Protein AF-A0A527EB70-F1 (afdb_monomer)

Solvent-accessible surface area (backbone atoms only — not comparable to full-atom values): 5376 Å² total; per-residue (Å²): 96,38,62,42,36,56,71,62,76,34,74,61,35,71,48,46,27,52,89,36,69,32,42,54,48,10,72,74,48,68,29,41,40,62,74,76,62,83,83,62,54,71,51,41,59,89,42,54,52,45,80,84,42,43,49,46,78,46,56,34,22,71,39,70,66,58,47,51,52,51,50,55,56,50,52,66,52,58,68,85,68,36,52,63,67,99,79,69,72,84,78,135

Radius of gyration: 14.29 Å; Cα contacts (8 Å, |Δi|>4): 145; chains: 1; bounding box: 42×27×35 Å

Foldseek 3Di:
DLQCQLVVVDQKDKDKALPCVQPVSCVVRVWDGDDDDQPLAAPFQPGRCPPNSSIDIAMIGRDPVVVVVRSVVRNPPDCVRRNDPPDPDDDD

pLDDT: mean 84.78, std 16.6, range [32.19, 98.19]

Structure (mmCIF, N/CA/C/O backbone):
data_AF-A0A527EB70-F1
#
_entry.id   AF-A0A527EB70-F1
#
loop_
_atom_site.group_PDB
_atom_site.id
_atom_site.type_symbol
_atom_site.label_atom_id
_atom_site.label_alt_id
_atom_site.label_comp_id
_atom_site.label_asym_id
_atom_site.label_entity_id
_atom_site.label_seq_id
_atom_site.pdbx_PDB_ins_code
_atom_site.Cartn_x
_atom_site.Cartn_y
_atom_site.Cartn_z
_atom_site.occupancy
_atom_site.B_iso_or_equiv
_atom_site.auth_seq_id
_atom_site.auth_comp_id
_atom_site.auth_asym_id
_atom_site.auth_atom_id
_atom_site.pdbx_PDB_model_num
ATOM 1 N N . MET A 1 1 ? -4.899 8.962 -1.010 1.00 88.88 1 MET A N 1
ATOM 2 C CA . MET A 1 1 ? -5.119 7.538 -0.663 1.00 88.88 1 MET A CA 1
ATOM 3 C C . MET A 1 1 ? -5.307 7.298 0.833 1.00 88.88 1 MET A C 1
ATOM 5 O O . MET A 1 1 ? -6.292 6.670 1.192 1.00 88.88 1 MET A O 1
ATOM 9 N N . ALA A 1 2 ? -4.442 7.829 1.706 1.00 95.88 2 ALA A N 1
ATOM 10 C CA . ALA A 1 2 ? -4.491 7.533 3.141 1.00 95.88 2 ALA A CA 1
ATOM 11 C C . ALA A 1 2 ? -5.828 7.881 3.808 1.00 95.88 2 ALA A C 1
ATOM 13 O O . ALA A 1 2 ? -6.404 7.040 4.490 1.00 95.88 2 ALA A O 1
ATOM 14 N N . ALA A 1 3 ? -6.382 9.061 3.513 1.00 96.81 3 ALA A N 1
ATOM 15 C CA . ALA A 1 3 ? -7.695 9.463 4.012 1.00 96.81 3 ALA A CA 1
ATOM 16 C C . ALA A 1 3 ? -8.822 8.494 3.609 1.00 96.81 3 ALA A C 1
ATOM 18 O O . ALA A 1 3 ? -9.701 8.224 4.415 1.00 96.81 3 ALA A O 1
ATOM 19 N N . ALA A 1 4 ? -8.788 7.922 2.399 1.00 97.12 4 ALA A N 1
ATOM 20 C CA . ALA A 1 4 ? -9.818 6.985 1.943 1.00 97.12 4 ALA A CA 1
ATOM 21 C C . ALA A 1 4 ? -9.747 5.637 2.682 1.00 97.12 4 ALA A C 1
ATOM 23 O O . ALA A 1 4 ? -10.781 5.055 3.004 1.00 97.12 4 ALA A O 1
ATOM 24 N N . VAL A 1 5 ? -8.534 5.166 2.991 1.00 97.75 5 VAL A N 1
ATOM 25 C CA . VAL A 1 5 ? -8.316 3.953 3.797 1.00 97.75 5 VAL A CA 1
ATOM 26 C C . VAL A 1 5 ? -8.713 4.195 5.257 1.00 97.75 5 VAL A C 1
ATOM 28 O O . VAL A 1 5 ? -9.396 3.360 5.854 1.00 97.75 5 VAL A O 1
ATOM 31 N N . ALA A 1 6 ? -8.326 5.351 5.808 1.00 97.44 6 ALA A N 1
ATOM 32 C CA . ALA A 1 6 ? -8.628 5.762 7.178 1.00 97.44 6 ALA A CA 1
ATOM 33 C C . ALA A 1 6 ? -10.132 5.980 7.406 1.00 97.44 6 ALA A C 1
ATOM 35 O O . ALA A 1 6 ? -10.674 5.521 8.405 1.00 97.44 6 ALA A O 1
ATOM 36 N N . ALA A 1 7 ? -10.824 6.605 6.449 1.00 97.69 7 ALA A N 1
ATOM 37 C CA . ALA A 1 7 ? -12.271 6.817 6.487 1.00 97.69 7 ALA A CA 1
ATOM 38 C C . ALA A 1 7 ? -13.088 5.544 6.194 1.00 97.69 7 ALA A C 1
ATOM 40 O O . ALA A 1 7 ? -14.314 5.592 6.192 1.00 97.69 7 ALA A O 1
ATOM 41 N N . GLY A 1 8 ? -12.436 4.410 5.907 1.00 96.44 8 GLY A N 1
ATOM 42 C CA . GLY A 1 8 ? -13.119 3.149 5.615 1.00 96.44 8 GLY A CA 1
ATOM 43 C C . GLY A 1 8 ? -13.808 3.095 4.248 1.00 96.44 8 GLY A C 1
ATOM 44 O O . GLY A 1 8 ? -14.567 2.163 4.002 1.00 96.44 8 GLY A O 1
ATOM 45 N N . ILE A 1 9 ? -13.530 4.046 3.350 1.00 98.19 9 ILE A N 1
ATOM 46 C CA . ILE A 1 9 ? -14.103 4.088 1.994 1.00 98.19 9 ILE A CA 1
ATOM 47 C C . ILE A 1 9 ? -13.586 2.909 1.163 1.00 98.19 9 ILE A C 1
ATOM 49 O O . ILE A 1 9 ? -14.341 2.276 0.431 1.00 98.19 9 ILE A O 1
ATOM 53 N N . VAL A 1 10 ? -12.293 2.598 1.293 1.00 97.38 10 VAL A N 1
ATOM 54 C CA . VAL A 1 10 ? -11.657 1.435 0.658 1.00 97.38 10 VAL A CA 1
ATOM 55 C C . VAL A 1 10 ? -10.825 0.653 1.677 1.00 97.38 10 VAL A C 1
ATOM 57 O O . VAL A 1 10 ? -10.318 1.237 2.639 1.00 97.38 10 VAL A O 1
ATOM 60 N N . PRO A 1 11 ? -10.669 -0.675 1.525 1.00 94.88 11 PRO A N 1
ATOM 61 C CA . PRO A 1 11 ? -9.807 -1.470 2.399 1.00 94.88 11 PRO A CA 1
ATOM 62 C C . PRO A 1 11 ? -8.316 -1.267 2.133 1.00 94.88 11 PRO A C 1
ATOM 64 O O . PRO A 1 11 ? -7.516 -1.294 3.068 1.00 94.88 11 PRO A O 1
ATOM 67 N N . ILE A 1 12 ? -7.974 -1.043 0.867 1.00 95.62 12 ILE A N 1
ATOM 68 C CA . ILE A 1 12 ? -6.617 -0.932 0.348 1.00 95.62 12 ILE A CA 1
ATOM 69 C C . ILE A 1 12 ? -6.622 0.186 -0.691 1.00 95.62 12 ILE A C 1
ATOM 71 O O . ILE A 1 12 ? -7.601 0.351 -1.421 1.00 95.62 12 ILE A O 1
ATOM 75 N N . ALA A 1 13 ? -5.541 0.955 -0.763 1.00 96.50 13 ALA A N 1
ATOM 76 C CA . ALA A 1 13 ? -5.347 1.946 -1.812 1.00 96.50 13 ALA A CA 1
ATOM 77 C C . ALA A 1 13 ? -3.932 1.858 -2.388 1.00 96.50 13 ALA A C 1
ATOM 79 O O . ALA A 1 13 ? -2.974 1.706 -1.633 1.00 96.50 13 ALA A O 1
ATOM 80 N N . SER A 1 14 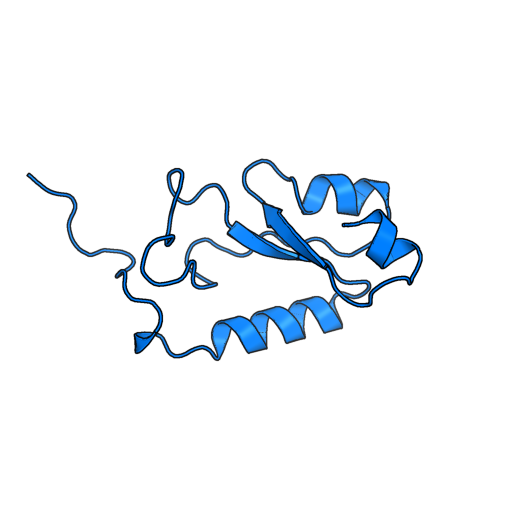? -3.806 1.967 -3.709 1.00 93.12 14 SER A N 1
ATOM 81 C CA . SER A 1 14 ? -2.522 1.975 -4.409 1.00 93.12 14 SER A CA 1
ATOM 82 C C . SER A 1 14 ? -1.844 3.346 -4.354 1.00 93.12 14 SER A C 1
ATOM 84 O O . SER A 1 14 ? -2.503 4.386 -4.240 1.00 93.12 14 SER A O 1
ATOM 86 N N . GLY A 1 15 ? -0.516 3.343 -4.449 1.00 92.25 15 GLY A N 1
ATOM 87 C CA . GLY A 1 15 ? 0.316 4.541 -4.473 1.00 92.25 15 GLY A CA 1
ATOM 88 C C . GLY A 1 15 ? 1.759 4.234 -4.854 1.00 92.25 15 GLY A C 1
ATOM 89 O O . GLY A 1 15 ? 2.099 3.092 -5.141 1.00 92.25 15 GLY A O 1
ATOM 90 N N . SER A 1 16 ? 2.611 5.258 -4.821 1.00 91.88 16 SER A N 1
ATOM 91 C CA . SER A 1 16 ? 4.042 5.151 -5.123 1.00 91.88 16 SER A CA 1
ATOM 92 C C . SER A 1 16 ? 4.862 5.858 -4.051 1.00 91.88 16 SER A C 1
ATOM 94 O O . SER A 1 16 ? 4.488 6.951 -3.626 1.00 91.88 16 SER A O 1
ATOM 96 N N . ASP A 1 17 ? 5.968 5.267 -3.597 1.00 93.81 17 ASP A N 1
ATOM 97 C CA . ASP A 1 17 ? 6.846 5.861 -2.577 1.00 93.81 17 ASP A CA 1
ATOM 98 C C . ASP A 1 17 ? 8.265 6.065 -3.120 1.00 93.81 17 ASP A C 1
ATOM 100 O O . ASP A 1 17 ? 9.117 5.180 -3.044 1.00 93.81 17 ASP A O 1
ATOM 104 N N . GLY A 1 18 ? 8.501 7.255 -3.683 1.00 91.69 18 GLY A N 1
ATOM 105 C CA . GLY A 1 18 ? 9.839 7.731 -4.057 1.00 91.69 18 GLY A CA 1
ATOM 106 C C . GLY A 1 18 ? 10.484 8.586 -2.970 1.00 91.69 18 GLY A C 1
ATOM 107 O O . GLY A 1 18 ? 11.599 8.314 -2.540 1.00 91.69 18 GLY A O 1
ATOM 108 N N . GLY A 1 19 ? 9.753 9.595 -2.489 1.00 91.62 19 GLY A N 1
ATOM 109 C CA . GLY A 1 19 ? 10.199 10.500 -1.423 1.00 91.62 19 GLY A CA 1
ATOM 110 C C . GLY A 1 19 ? 9.536 10.261 -0.065 1.00 91.62 19 GLY A C 1
ATOM 111 O O . GLY A 1 19 ? 9.814 10.990 0.877 1.00 91.62 19 GLY A O 1
ATOM 112 N N . GLY A 1 20 ? 8.656 9.262 0.050 1.00 93.81 20 GLY A N 1
ATOM 113 C CA . GLY A 1 20 ? 7.787 9.091 1.218 1.00 93.81 20 GLY A CA 1
ATOM 114 C C . GLY A 1 20 ? 6.299 9.231 0.935 1.00 93.81 20 GLY A C 1
ATOM 115 O O . GLY A 1 20 ? 5.520 9.155 1.871 1.00 93.81 20 GLY A O 1
ATOM 116 N N . SER A 1 21 ? 5.864 9.378 -0.319 1.00 95.06 21 SER A N 1
ATOM 117 C CA . SER A 1 21 ? 4.457 9.657 -0.652 1.00 95.06 21 SER A CA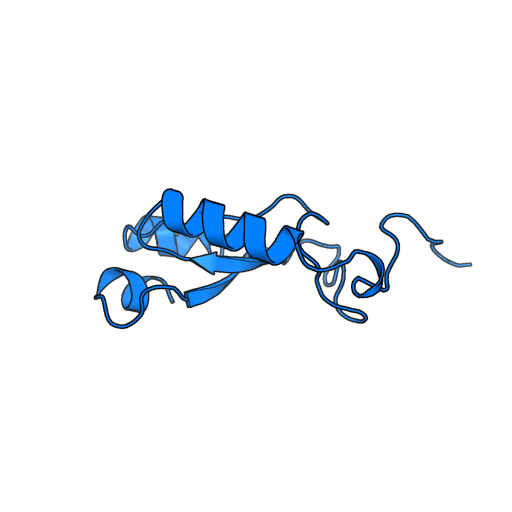 1
ATOM 118 C C . SER A 1 21 ? 3.458 8.551 -0.272 1.00 95.06 21 SER A C 1
ATOM 120 O O . SER A 1 21 ? 2.253 8.781 -0.363 1.00 95.06 21 SER A O 1
ATOM 122 N N . ILE A 1 22 ? 3.916 7.382 0.199 1.00 96.06 22 ILE A N 1
ATOM 123 C CA . ILE A 1 22 ? 3.078 6.422 0.933 1.00 96.06 22 ILE A CA 1
ATOM 124 C C . ILE A 1 22 ? 3.204 6.640 2.442 1.00 96.06 22 ILE A C 1
ATOM 126 O O . ILE A 1 22 ? 2.194 6.801 3.125 1.00 96.06 22 ILE A O 1
ATOM 130 N N . ARG A 1 23 ? 4.424 6.645 2.981 1.00 96.38 23 ARG A N 1
ATOM 131 C CA . ARG A 1 23 ? 4.654 6.701 4.436 1.00 96.38 23 ARG A CA 1
ATOM 132 C C . ARG A 1 23 ? 4.252 8.030 5.077 1.00 96.38 23 ARG A C 1
ATOM 134 O O . ARG A 1 23 ? 3.638 8.013 6.132 1.00 96.38 23 ARG A O 1
ATOM 141 N N . GLU A 1 24 ? 4.536 9.157 4.439 1.00 97.19 24 GLU A N 1
ATOM 142 C CA . GLU A 1 24 ? 4.185 10.498 4.913 1.00 97.19 24 GLU A CA 1
ATOM 143 C C . GLU A 1 24 ? 2.665 10.653 5.127 1.00 97.19 24 GLU A C 1
ATOM 145 O O . GLU A 1 24 ? 2.249 10.897 6.262 1.00 97.19 24 GLU A O 1
ATOM 150 N N . PRO A 1 25 ? 1.786 10.422 4.127 1.00 97.00 25 PRO A N 1
ATOM 151 C CA . PRO A 1 25 ? 0.347 10.509 4.363 1.00 97.00 25 PRO A CA 1
ATOM 152 C C . PRO A 1 25 ? -0.187 9.396 5.277 1.00 97.00 25 PRO A C 1
ATOM 154 O O . PRO A 1 25 ? -1.198 9.607 5.948 1.00 97.00 25 PRO A O 1
ATOM 157 N N . ALA A 1 26 ? 0.468 8.230 5.350 1.00 97.19 26 ALA A N 1
ATOM 158 C CA . ALA A 1 26 ? 0.122 7.201 6.333 1.00 97.19 26 ALA A CA 1
ATOM 159 C C . ALA A 1 26 ? 0.329 7.709 7.767 1.00 97.19 26 ALA A C 1
ATOM 161 O O . ALA A 1 26 ? -0.560 7.559 8.602 1.00 97.19 26 ALA A O 1
ATOM 162 N N . SER A 1 27 ? 1.456 8.380 8.031 1.00 96.81 27 SER A N 1
ATOM 163 C CA . SER A 1 27 ? 1.761 8.974 9.335 1.00 96.81 27 SER A CA 1
ATOM 164 C C . SER A 1 27 ? 0.761 10.054 9.748 1.00 96.81 27 SER A C 1
ATOM 166 O O . SER A 1 27 ? 0.462 10.171 10.932 1.00 96.81 27 SER A O 1
ATOM 168 N N . TYR A 1 28 ? 0.205 10.810 8.796 1.00 97.69 28 TYR A N 1
ATOM 169 C CA . TYR A 1 28 ? -0.812 11.823 9.092 1.00 97.69 28 TYR A CA 1
ATOM 170 C C . TYR A 1 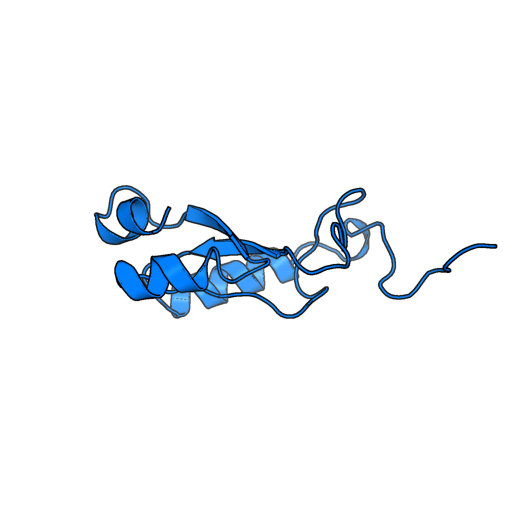28 ? -2.216 11.251 9.322 1.00 97.69 28 TYR A C 1
ATOM 172 O O . TYR A 1 28 ? -2.971 11.803 10.119 1.00 97.69 28 TYR A O 1
ATOM 180 N N . CYS A 1 29 ? -2.598 10.180 8.620 1.00 97.44 29 CYS A N 1
ATOM 181 C CA . CYS A 1 29 ? -3.971 9.662 8.668 1.00 97.44 29 CYS A CA 1
ATOM 182 C C . CYS A 1 29 ? -4.147 8.413 9.546 1.00 97.44 29 CYS A C 1
ATOM 184 O O . CYS A 1 29 ? -5.287 8.054 9.837 1.00 97.44 29 CYS A O 1
ATOM 186 N N . GLY A 1 30 ? -3.068 7.715 9.919 1.00 96.12 30 GLY A N 1
ATOM 187 C CA . GLY A 1 30 ? -3.102 6.503 10.749 1.00 96.12 30 GLY A CA 1
ATOM 188 C C . GLY A 1 30 ? -3.099 5.121 10.057 1.00 96.12 30 GLY A C 1
ATOM 189 O O . GLY A 1 30 ? -2.907 4.141 10.778 1.00 96.12 30 GLY A O 1
ATOM 190 N N . PRO A 1 31 ? -3.286 4.950 8.728 1.00 97.50 31 PRO A N 1
ATOM 191 C CA . PRO A 1 31 ? -3.073 3.656 8.078 1.00 97.50 31 PRO A CA 1
ATOM 192 C C . PRO A 1 31 ? -1.613 3.185 8.109 1.00 97.50 31 PRO A C 1
ATOM 194 O O . PRO A 1 31 ? -0.686 3.935 8.402 1.00 97.50 31 PRO A O 1
ATOM 197 N N . VAL A 1 32 ? -1.400 1.935 7.704 1.00 97.75 32 VAL A N 1
ATOM 198 C CA . VAL A 1 32 ? -0.075 1.347 7.499 1.00 97.75 32 VAL A CA 1
ATOM 199 C C . VAL A 1 32 ? 0.409 1.674 6.089 1.00 97.75 32 VAL A C 1
ATOM 201 O O . VAL A 1 32 ? -0.206 1.253 5.108 1.00 97.75 32 VAL A O 1
ATOM 204 N N . GLY A 1 33 ? 1.528 2.392 5.990 1.00 96.25 33 GLY A N 1
ATOM 205 C CA . GLY A 1 33 ? 2.243 2.656 4.740 1.00 96.25 33 GLY A CA 1
ATOM 206 C C . GLY A 1 33 ? 3.599 1.949 4.713 1.00 96.25 33 GLY A C 1
ATOM 207 O O . GLY A 1 33 ? 4.377 2.083 5.656 1.00 96.25 33 GLY A O 1
ATOM 208 N N . LEU A 1 34 ? 3.894 1.217 3.634 1.00 94.50 34 LEU A N 1
ATOM 209 C CA . LEU A 1 34 ? 5.162 0.510 3.437 1.00 94.50 34 LEU A CA 1
ATOM 210 C C . LEU A 1 34 ? 5.810 0.959 2.129 1.00 94.50 34 LEU A C 1
ATOM 212 O O . LEU A 1 34 ? 5.141 1.054 1.105 1.00 94.50 34 LEU A O 1
ATOM 216 N N . ASN A 1 35 ? 7.125 1.168 2.169 1.00 94.00 35 ASN A N 1
ATOM 217 C CA . ASN A 1 35 ? 7.945 1.260 0.972 1.00 94.00 35 ASN A CA 1
ATOM 218 C C . ASN A 1 35 ? 8.790 -0.022 0.847 1.00 94.00 35 ASN A C 1
ATOM 220 O O . ASN A 1 35 ? 9.745 -0.178 1.616 1.00 94.00 35 ASN A O 1
ATOM 224 N N . PRO A 1 36 ? 8.434 -0.966 -0.045 1.00 91.75 36 PRO A N 1
ATOM 225 C CA . PRO A 1 36 ? 9.129 -2.246 -0.152 1.00 91.75 36 PRO A CA 1
ATOM 226 C C . PRO A 1 36 ? 10.598 -2.087 -0.542 1.00 91.75 36 PRO A C 1
ATOM 228 O O . PRO A 1 36 ? 10.992 -1.094 -1.149 1.00 91.75 36 PRO A O 1
ATOM 231 N N . SER A 1 37 ? 11.433 -3.077 -0.232 1.00 89.31 37 SER A N 1
ATOM 232 C CA . SER A 1 37 ? 12.816 -3.089 -0.718 1.00 89.31 37 SER A CA 1
ATOM 233 C C . SER A 1 37 ? 12.848 -3.010 -2.247 1.00 89.31 37 SER A C 1
ATOM 235 O O . SER A 1 37 ? 12.002 -3.591 -2.930 1.00 89.31 37 SER A O 1
ATOM 237 N N . ARG A 1 38 ? 13.825 -2.291 -2.802 1.00 86.94 38 ARG A N 1
ATOM 238 C CA . ARG A 1 38 ? 13.997 -2.185 -4.256 1.00 86.94 38 ARG A CA 1
ATOM 239 C C . ARG A 1 38 ? 14.101 -3.575 -4.892 1.00 86.94 38 ARG A C 1
ATOM 241 O O . ARG A 1 38 ? 14.793 -4.443 -4.370 1.00 86.94 38 ARG A O 1
ATOM 248 N N . GLY A 1 39 ? 13.385 -3.775 -5.998 1.00 83.31 39 GLY A N 1
ATOM 249 C CA . GLY A 1 39 ? 13.314 -5.046 -6.725 1.00 83.31 39 GLY A CA 1
ATOM 250 C C . GLY A 1 39 ? 12.478 -6.149 -6.066 1.00 83.31 39 GLY A C 1
ATOM 251 O O . GLY A 1 39 ? 12.307 -7.205 -6.669 1.00 83.31 39 GLY A O 1
ATOM 252 N N . ARG A 1 40 ? 11.924 -5.919 -4.867 1.00 85.19 40 ARG A N 1
ATOM 253 C CA . ARG A 1 40 ? 11.068 -6.895 -4.172 1.00 85.19 40 ARG A CA 1
ATOM 254 C C . ARG A 1 40 ? 9.732 -7.102 -4.893 1.00 85.19 40 ARG A C 1
ATOM 256 O O . ARG A 1 40 ? 9.289 -8.230 -5.093 1.00 85.19 40 ARG A O 1
ATOM 263 N N . ILE A 1 41 ? 9.146 -6.004 -5.352 1.00 85.75 41 ILE A N 1
ATOM 264 C CA . ILE A 1 41 ? 7.940 -5.966 -6.184 1.00 85.75 41 ILE A CA 1
ATOM 265 C C . ILE A 1 41 ? 8.328 -5.626 -7.627 1.00 85.75 41 ILE A C 1
ATOM 267 O O . ILE A 1 41 ? 9.324 -4.935 -7.856 1.00 85.75 41 ILE A O 1
ATOM 271 N N . SER A 1 42 ? 7.575 -6.131 -8.604 1.00 82.88 42 SER A N 1
ATOM 272 C CA . SER A 1 42 ? 7.843 -5.848 -10.016 1.00 82.88 42 SER A CA 1
ATOM 273 C C . SER A 1 42 ? 7.273 -4.491 -10.418 1.00 82.88 42 SER A C 1
ATOM 275 O O . SER A 1 42 ? 6.088 -4.251 -10.236 1.00 82.88 42 SER A O 1
ATOM 277 N N . GLY A 1 43 ? 8.078 -3.642 -11.057 1.00 80.75 43 GLY A N 1
ATOM 278 C CA . GLY A 1 43 ? 7.588 -2.465 -11.781 1.00 80.75 43 GLY A CA 1
ATOM 279 C C . GLY A 1 43 ? 6.973 -2.800 -13.149 1.00 80.75 43 GLY A C 1
ATOM 280 O O . GLY A 1 43 ? 6.717 -1.903 -13.944 1.00 80.75 43 GLY A O 1
ATOM 281 N N . GLY A 1 44 ? 6.772 -4.081 -13.472 1.00 79.75 44 GLY A N 1
ATOM 282 C CA . GLY A 1 44 ? 6.406 -4.523 -14.815 1.00 79.75 44 GLY A CA 1
ATOM 283 C C . GLY A 1 44 ? 7.582 -4.470 -15.808 1.00 79.75 44 GLY A C 1
ATO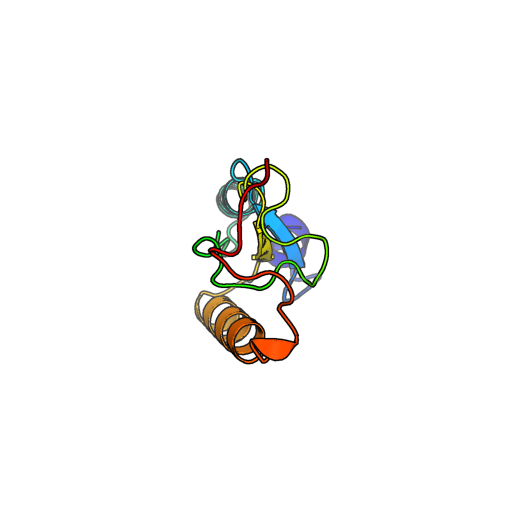M 284 O O . GLY A 1 44 ? 8.713 -4.185 -15.416 1.00 79.75 44 GLY A O 1
ATOM 285 N N . PRO A 1 45 ? 7.336 -4.772 -17.095 1.00 76.88 45 PRO A N 1
ATOM 286 C CA . PRO A 1 45 ? 8.389 -4.924 -18.106 1.00 76.88 45 PRO A CA 1
ATOM 287 C C . PRO A 1 45 ? 9.134 -3.620 -18.427 1.00 76.88 45 PRO A C 1
ATOM 289 O O . PRO A 1 45 ? 10.337 -3.649 -18.655 1.00 76.88 45 PRO A O 1
ATOM 292 N N . ASP A 1 46 ? 8.434 -2.482 -18.401 1.00 80.12 46 ASP A N 1
ATOM 293 C CA . ASP A 1 46 ? 8.964 -1.207 -18.913 1.00 80.12 46 ASP A CA 1
ATOM 294 C C . ASP A 1 46 ? 9.176 -0.152 -17.818 1.00 80.12 46 ASP A C 1
ATOM 296 O O . ASP A 1 46 ? 9.682 0.945 -18.081 1.00 80.12 46 ASP A O 1
ATOM 300 N N . ARG A 1 47 ? 8.739 -0.438 -16.582 1.00 79.88 47 ARG A N 1
ATOM 301 C CA . ARG A 1 47 ? 8.829 0.514 -15.464 1.00 79.88 47 ARG A CA 1
ATOM 302 C C . ARG A 1 47 ? 9.692 0.049 -14.300 1.00 79.88 47 ARG A C 1
ATOM 304 O O . ARG A 1 47 ? 9.780 0.763 -13.300 1.00 79.88 47 ARG A O 1
ATOM 311 N N . GLN A 1 48 ? 10.362 -1.096 -14.433 1.00 84.31 48 GLN A N 1
ATOM 312 C CA . GLN A 1 48 ? 11.320 -1.539 -13.431 1.00 84.31 48 GLN A CA 1
ATOM 313 C C . GLN A 1 48 ? 12.398 -0.471 -13.229 1.00 84.31 48 GLN A C 1
ATOM 315 O O . GLN A 1 48 ? 13.013 -0.000 -14.182 1.00 84.31 48 GLN A O 1
ATOM 320 N N . ASP A 1 49 ? 12.609 -0.084 -11.973 1.00 84.25 49 ASP A N 1
ATOM 321 C CA . ASP A 1 49 ? 13.614 0.901 -11.572 1.00 84.25 49 ASP A CA 1
ATOM 322 C C . ASP A 1 49 ? 13.518 2.281 -12.265 1.00 84.25 49 ASP A C 1
ATOM 324 O O . ASP A 1 49 ? 14.503 3.028 -12.314 1.00 84.25 49 ASP A O 1
ATOM 328 N N . GLN A 1 50 ? 12.330 2.687 -12.733 1.00 83.06 50 GLN A N 1
ATOM 329 C CA . GLN A 1 50 ? 12.119 4.057 -13.212 1.00 83.06 50 GLN A CA 1
ATOM 330 C C . GLN A 1 50 ? 12.535 5.097 -12.169 1.00 83.06 50 GLN A C 1
ATOM 332 O O . GLN A 1 50 ? 12.381 4.894 -10.966 1.00 83.06 50 GLN A O 1
ATOM 337 N N . GLY A 1 51 ? 13.095 6.218 -12.632 1.00 86.75 51 GLY A N 1
ATOM 338 C CA . GLY A 1 51 ? 13.611 7.255 -11.737 1.00 86.75 51 GLY A CA 1
ATOM 339 C C . GLY A 1 51 ? 14.705 6.731 -10.803 1.00 86.75 51 GLY A C 1
ATOM 340 O O . GLY A 1 51 ? 14.697 7.049 -9.617 1.00 86.75 51 GLY A O 1
ATOM 341 N N . PHE A 1 52 ? 15.615 5.894 -11.317 1.00 87.19 52 PHE A N 1
ATOM 342 C CA . PHE A 1 52 ? 16.703 5.261 -10.560 1.00 87.19 52 PHE A CA 1
ATOM 343 C C . PHE A 1 52 ? 16.225 4.356 -9.415 1.00 87.19 52 PHE A C 1
ATOM 345 O O . PHE A 1 52 ? 16.904 4.249 -8.392 1.00 87.19 52 PHE A O 1
ATOM 352 N N . GLY A 1 53 ? 15.058 3.725 -9.565 1.00 85.56 53 GLY A N 1
ATOM 353 C CA . GLY A 1 53 ? 14.431 2.863 -8.557 1.00 85.56 53 GLY A CA 1
ATOM 354 C C . GLY A 1 53 ? 14.064 3.578 -7.259 1.00 85.56 53 GLY A C 1
ATOM 355 O O . GLY A 1 53 ? 13.919 2.930 -6.221 1.00 85.56 53 GLY A O 1
ATOM 356 N N . GLN A 1 54 ? 13.951 4.908 -7.307 1.00 85.62 54 GLN A N 1
ATOM 357 C CA . GLN A 1 54 ? 13.457 5.712 -6.196 1.00 85.62 54 GLN A CA 1
ATOM 358 C C . GLN A 1 54 ? 11.970 5.402 -5.947 1.00 85.62 54 GLN A C 1
ATOM 360 O O . GLN A 1 54 ? 11.663 4.873 -4.870 1.00 85.62 54 GLN A O 1
ATOM 365 N N . PRO A 1 55 ? 11.054 5.658 -6.910 1.00 89.94 55 PRO A N 1
ATOM 366 C CA . PRO A 1 55 ? 9.645 5.322 -6.762 1.00 89.94 55 PRO A CA 1
ATOM 367 C C . PRO A 1 55 ? 9.413 3.814 -6.827 1.00 89.94 55 PRO A C 1
ATOM 369 O O . PRO A 1 55 ? 9.924 3.119 -7.705 1.00 89.94 55 PRO A O 1
ATOM 372 N N . ARG A 1 56 ? 8.600 3.321 -5.896 1.00 89.75 56 ARG A N 1
ATOM 373 C CA . ARG A 1 56 ? 8.112 1.942 -5.854 1.00 89.75 56 ARG A CA 1
ATOM 374 C C . ARG A 1 56 ? 6.608 1.968 -5.669 1.00 89.75 56 ARG A C 1
ATOM 376 O O . ARG A 1 56 ? 6.122 2.543 -4.693 1.00 89.75 56 ARG A O 1
ATOM 383 N N . ASP A 1 57 ? 5.906 1.366 -6.617 1.00 90.62 57 ASP A N 1
ATOM 384 C CA . ASP A 1 57 ? 4.450 1.299 -6.626 1.00 90.62 57 ASP A CA 1
ATOM 385 C C . ASP A 1 57 ? 3.987 0.170 -5.710 1.00 90.62 57 ASP A C 1
ATOM 387 O O . ASP A 1 57 ? 4.391 -0.971 -5.885 1.00 90.62 57 ASP A O 1
ATOM 391 N N . PHE A 1 58 ? 3.162 0.477 -4.715 1.00 93.44 58 PHE A N 1
ATOM 392 C CA . PHE A 1 58 ? 2.631 -0.518 -3.789 1.00 93.44 58 PHE A CA 1
ATOM 393 C C . PHE A 1 58 ? 1.290 -0.053 -3.211 1.00 93.44 58 PHE A C 1
ATOM 395 O O . PHE A 1 58 ? 0.546 0.691 -3.858 1.00 93.44 58 PHE A O 1
ATOM 402 N N . VAL A 1 59 ? 0.956 -0.492 -1.997 1.00 95.31 59 VAL A N 1
ATOM 403 C CA . VAL A 1 59 ? -0.337 -0.244 -1.365 1.00 95.31 59 VAL A CA 1
ATOM 404 C C . VAL A 1 59 ? -0.225 0.345 0.040 1.00 95.31 59 VAL A C 1
ATOM 406 O O . VAL A 1 59 ? 0.804 0.267 0.710 1.00 95.31 59 VAL A O 1
ATOM 409 N N . MET A 1 60 ? -1.337 0.916 0.497 1.00 96.19 60 MET A N 1
ATOM 410 C CA . MET A 1 60 ? -1.606 1.320 1.871 1.00 96.19 60 MET A CA 1
ATOM 411 C C . MET A 1 60 ? -2.818 0.551 2.401 1.00 96.19 60 MET A C 1
ATOM 413 O O . MET A 1 60 ? -3.829 0.439 1.704 1.00 96.19 60 MET A O 1
ATOM 417 N N . CYS A 1 61 ? -2.730 0.061 3.638 1.00 97.25 61 CYS A N 1
ATOM 418 C CA . CYS A 1 61 ? -3.761 -0.771 4.270 1.00 97.25 61 CYS A CA 1
ATOM 419 C C . CYS A 1 61 ? -4.066 -0.292 5.696 1.00 97.25 61 CYS A C 1
ATOM 421 O O . CYS A 1 61 ? -3.310 0.486 6.272 1.00 97.25 61 CYS A O 1
ATOM 423 N N . ARG A 1 62 ? -5.150 -0.781 6.311 1.00 96.38 62 ARG A N 1
ATOM 424 C CA . ARG A 1 62 ? -5.462 -0.485 7.727 1.00 96.38 62 ARG A CA 1
ATOM 425 C C . ARG A 1 62 ? -4.652 -1.302 8.731 1.00 96.38 62 ARG A C 1
ATOM 427 O O . ARG A 1 62 ? -4.557 -0.903 9.886 1.00 96.38 62 ARG A O 1
ATOM 434 N N . SER A 1 63 ? -4.101 -2.443 8.323 1.00 96.94 63 SER A N 1
ATOM 435 C CA . SER A 1 63 ? -3.384 -3.348 9.219 1.00 96.94 63 SER A CA 1
ATOM 436 C C . SER A 1 63 ? -2.070 -3.836 8.614 1.00 96.94 63 SER A C 1
ATOM 438 O O . SER A 1 63 ? -1.899 -3.894 7.396 1.00 96.94 63 SER A O 1
ATOM 440 N N . VAL A 1 64 ? -1.139 -4.227 9.488 1.00 97.25 64 VAL A N 1
ATOM 441 C CA . VAL A 1 64 ? 0.130 -4.852 9.083 1.00 97.25 64 VAL A CA 1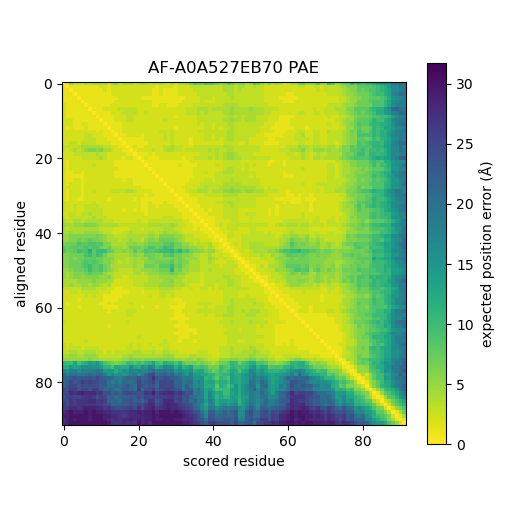
ATOM 442 C C . VAL A 1 64 ? -0.114 -6.229 8.457 1.00 97.25 64 VAL A C 1
ATOM 444 O O . VAL A 1 64 ? 0.617 -6.623 7.556 1.00 97.25 64 VAL A O 1
ATOM 447 N N . ARG A 1 65 ? -1.164 -6.945 8.884 1.00 97.38 65 ARG A N 1
ATOM 448 C CA . ARG A 1 65 ? -1.540 -8.244 8.309 1.00 97.38 65 ARG A CA 1
ATOM 449 C C . ARG A 1 65 ? -1.928 -8.113 6.838 1.00 97.38 65 ARG A C 1
ATOM 451 O O . ARG A 1 65 ? -1.435 -8.884 6.025 1.00 97.38 65 ARG A O 1
ATOM 458 N N . ASP A 1 66 ? -2.764 -7.133 6.503 1.00 96.62 66 ASP A N 1
ATOM 459 C CA . ASP A 1 66 ? -3.172 -6.895 5.111 1.00 96.62 66 ASP A CA 1
ATOM 460 C C . ASP A 1 66 ? -1.978 -6.453 4.260 1.00 96.62 66 ASP A C 1
ATOM 462 O O .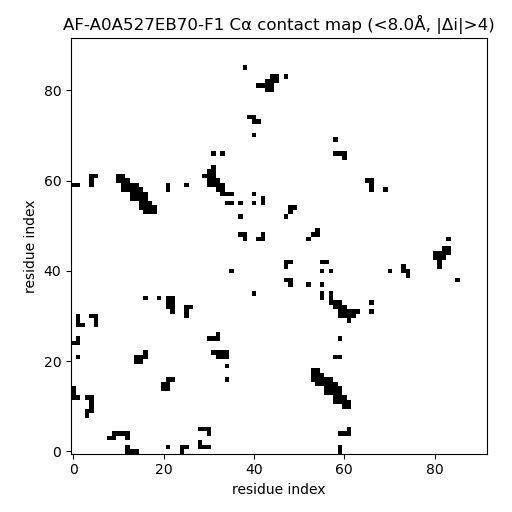 ASP A 1 66 ? -1.843 -6.866 3.113 1.00 96.62 66 ASP A O 1
ATOM 466 N N . MET A 1 67 ? -1.070 -5.665 4.847 1.00 95.75 67 MET A N 1
ATOM 467 C CA . MET A 1 67 ? 0.172 -5.260 4.190 1.00 95.75 67 MET A CA 1
ATOM 468 C C . MET A 1 67 ? 1.077 -6.458 3.870 1.00 95.75 67 MET A C 1
ATOM 470 O O . MET A 1 67 ? 1.626 -6.536 2.774 1.00 95.75 67 MET A O 1
ATOM 474 N N . ALA A 1 68 ? 1.229 -7.391 4.814 1.00 95.38 68 ALA A N 1
ATOM 475 C CA . ALA A 1 68 ? 1.997 -8.614 4.603 1.00 95.38 68 ALA A CA 1
ATOM 476 C C . ALA A 1 68 ? 1.361 -9.481 3.508 1.00 95.38 68 ALA A C 1
ATOM 478 O O . ALA A 1 68 ? 2.050 -9.875 2.575 1.00 95.38 68 ALA A O 1
ATOM 479 N N . ALA A 1 69 ? 0.039 -9.672 3.555 1.00 94.75 69 ALA A N 1
ATOM 480 C CA . ALA A 1 69 ? -0.681 -10.421 2.529 1.00 94.75 69 ALA A CA 1
ATOM 481 C C . ALA A 1 69 ? -0.543 -9.785 1.134 1.00 94.75 69 ALA A C 1
ATOM 483 O O . ALA A 1 69 ? -0.342 -10.496 0.155 1.00 94.75 69 ALA A O 1
ATOM 484 N N . ALA A 1 70 ? -0.608 -8.454 1.028 1.00 93.69 70 ALA A N 1
ATOM 485 C CA . ALA A 1 70 ? -0.383 -7.757 -0.238 1.00 93.69 70 ALA A CA 1
ATOM 486 C C . ALA A 1 70 ? 1.037 -7.989 -0.775 1.00 93.69 70 ALA A C 1
ATOM 488 O O . ALA A 1 70 ? 1.223 -8.179 -1.973 1.00 93.69 70 ALA A O 1
ATOM 489 N N . LEU A 1 71 ? 2.036 -8.010 0.107 1.00 92.56 71 LEU A N 1
ATOM 490 C CA . LEU A 1 71 ? 3.422 -8.249 -0.276 1.00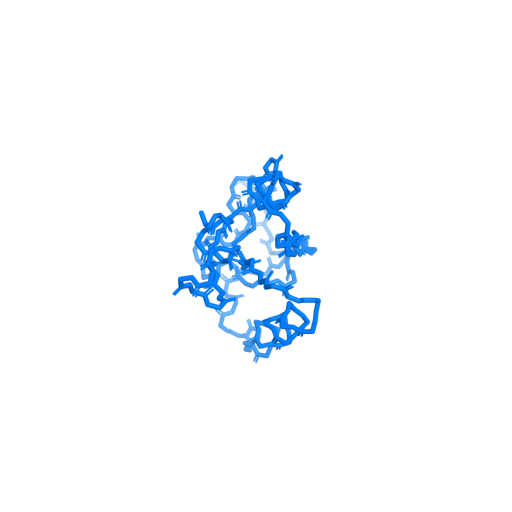 92.56 71 LEU A CA 1
ATOM 491 C C . LEU A 1 71 ? 3.643 -9.686 -0.760 1.00 92.56 71 LEU A C 1
ATOM 493 O O . LEU A 1 71 ? 4.283 -9.879 -1.789 1.00 92.56 71 LEU A O 1
ATOM 497 N N . ASP A 1 72 ? 3.052 -10.666 -0.076 1.00 92.31 72 ASP A N 1
ATOM 498 C CA . ASP A 1 72 ? 3.100 -12.075 -0.476 1.00 92.31 72 ASP A CA 1
ATOM 499 C C . ASP A 1 72 ? 2.450 -12.289 -1.856 1.00 92.31 72 ASP A C 1
ATOM 501 O O . ASP A 1 72 ? 2.962 -13.043 -2.686 1.00 92.31 72 ASP A O 1
ATOM 505 N N . LEU A 1 73 ? 1.343 -11.589 -2.138 1.00 89.19 73 LEU A N 1
ATOM 506 C CA . LEU A 1 73 ? 0.661 -11.641 -3.436 1.00 89.19 73 LEU A CA 1
ATOM 507 C C . LEU A 1 73 ? 1.506 -11.040 -4.569 1.00 89.19 73 LEU A C 1
ATOM 509 O O . LEU A 1 73 ? 1.597 -11.634 -5.643 1.00 89.19 73 LEU A O 1
ATOM 513 N N . GLU A 1 74 ? 2.151 -9.896 -4.336 1.00 86.00 74 GLU A N 1
ATOM 514 C CA . GLU A 1 74 ? 3.044 -9.265 -5.320 1.00 86.00 74 GLU A CA 1
ATOM 515 C C . GLU A 1 74 ? 4.333 -10.080 -5.541 1.00 86.00 74 GLU A C 1
ATOM 517 O O . GLU A 1 74 ? 4.892 -10.124 -6.642 1.00 86.00 74 GLU A O 1
ATOM 522 N N . GLU A 1 75 ? 4.823 -10.771 -4.511 1.00 81.44 75 GLU A N 1
ATOM 523 C CA . GLU A 1 75 ? 5.961 -11.689 -4.620 1.00 81.44 75 GLU A CA 1
ATOM 524 C C . GLU A 1 75 ? 5.613 -12.969 -5.391 1.00 81.44 75 GLU A C 1
ATOM 526 O O . GLU A 1 75 ? 6.448 -13.469 -6.148 1.00 81.44 75 GLU A O 1
ATOM 531 N N . ALA A 1 76 ? 4.370 -13.449 -5.291 1.00 73.19 76 ALA A N 1
ATOM 532 C CA . ALA A 1 76 ? 3.895 -14.624 -6.020 1.00 73.19 76 ALA A CA 1
ATOM 533 C C . ALA A 1 76 ? 3.843 -14.431 -7.551 1.00 73.19 76 ALA A C 1
ATOM 535 O O . ALA A 1 76 ? 3.730 -15.414 -8.287 1.00 73.19 76 ALA A O 1
ATOM 536 N N . ILE A 1 77 ? 3.962 -13.193 -8.054 1.00 67.44 77 ILE A N 1
ATOM 537 C CA . ILE A 1 77 ? 4.049 -12.912 -9.493 1.00 67.44 77 ILE A CA 1
ATOM 538 C C . ILE A 1 77 ? 5.360 -13.504 -10.049 1.00 67.44 77 ILE A C 1
ATOM 540 O O . ILE A 1 77 ? 6.445 -13.052 -9.645 1.00 67.44 77 ILE A O 1
ATOM 544 N N . PRO A 1 78 ? 5.299 -14.471 -10.997 1.00 61.50 78 PRO A N 1
ATOM 545 C CA . PRO A 1 78 ? 6.473 -15.170 -11.507 1.00 61.50 78 PRO A CA 1
ATOM 546 C C . PRO A 1 78 ? 7.556 -14.208 -11.989 1.00 61.50 78 PRO A C 1
ATOM 548 O O . PRO A 1 78 ? 7.280 -13.237 -12.697 1.00 61.50 78 PRO A O 1
ATOM 551 N N . TRP A 1 79 ? 8.816 -14.501 -11.664 1.00 56.59 79 TRP A N 1
ATOM 552 C CA . TRP A 1 79 ? 9.954 -13.685 -12.102 1.00 56.59 79 TRP A CA 1
ATOM 553 C C . TRP A 1 79 ? 9.991 -13.502 -13.634 1.00 56.59 79 TRP A C 1
ATOM 555 O O . TRP A 1 79 ? 10.409 -12.459 -14.118 1.00 56.59 79 TRP A O 1
ATOM 565 N N . ALA A 1 80 ? 9.484 -14.477 -14.401 1.00 52.50 80 ALA A N 1
ATOM 566 C CA . ALA A 1 80 ? 9.422 -14.442 -15.863 1.00 52.50 80 ALA A CA 1
ATOM 567 C C . ALA A 1 80 ? 8.501 -13.336 -16.424 1.00 52.50 80 ALA A C 1
ATOM 569 O O . ALA A 1 80 ? 8.710 -12.871 -17.545 1.00 52.50 80 ALA A O 1
ATOM 570 N N . SER A 1 81 ? 7.511 -12.878 -15.646 1.00 55.47 81 SER A N 1
ATOM 571 C CA . SER A 1 81 ? 6.710 -11.680 -15.954 1.00 55.47 81 SER A CA 1
ATOM 572 C C . SER A 1 81 ? 7.405 -10.367 -15.558 1.00 55.47 81 SER A C 1
ATOM 574 O O . SER A 1 81 ? 6.984 -9.298 -15.994 1.00 55.47 81 SER A O 1
ATOM 576 N N . ARG A 1 82 ? 8.503 -10.431 -14.793 1.00 59.69 82 ARG A N 1
ATOM 577 C CA . ARG A 1 82 ? 9.331 -9.295 -14.356 1.00 59.69 82 ARG A CA 1
ATOM 578 C C . ARG A 1 82 ? 10.456 -9.054 -15.371 1.00 59.69 82 ARG A C 1
ATOM 580 O O . ARG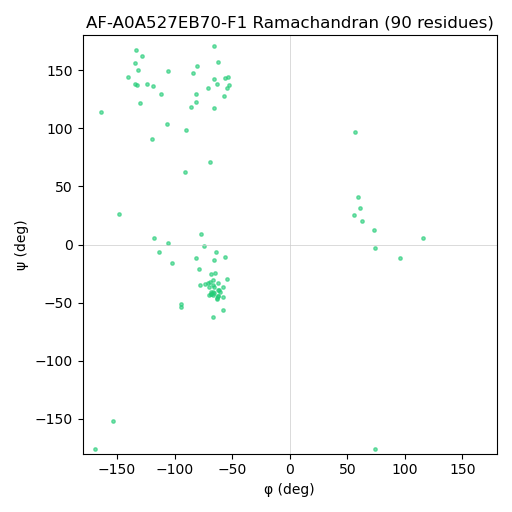 A 1 82 ? 11.628 -9.254 -15.060 1.00 59.69 82 ARG A O 1
ATOM 587 N N . ARG A 1 83 ? 10.121 -8.716 -16.623 1.00 50.62 83 ARG A N 1
ATOM 588 C CA . ARG A 1 83 ? 11.113 -8.518 -17.702 1.00 50.62 83 ARG A CA 1
ATOM 589 C C . ARG A 1 83 ? 11.965 -7.259 -17.496 1.00 50.62 83 ARG A C 1
ATOM 591 O O . ARG A 1 83 ? 11.852 -6.307 -18.249 1.00 50.62 83 ARG A O 1
ATOM 598 N N . THR A 1 84 ? 12.861 -7.282 -16.520 1.00 51.28 84 THR A N 1
ATOM 599 C CA . THR A 1 84 ? 14.126 -6.539 -16.527 1.00 51.28 84 THR A CA 1
ATOM 600 C C . THR A 1 84 ? 15.008 -7.158 -15.442 1.00 51.28 84 THR A C 1
ATOM 602 O O . THR A 1 84 ? 14.640 -7.122 -14.266 1.00 51.28 84 THR A O 1
ATOM 605 N N . PRO A 1 85 ? 16.136 -7.799 -15.787 1.00 50.72 85 PRO A N 1
ATOM 606 C CA . PRO A 1 85 ? 17.013 -8.373 -14.779 1.00 50.72 85 PRO A CA 1
ATOM 607 C C . PRO A 1 85 ? 17.570 -7.257 -13.896 1.00 50.72 85 PRO A C 1
ATOM 609 O O . PRO A 1 85 ? 18.020 -6.235 -14.406 1.00 50.72 85 PRO A O 1
ATOM 612 N N . MET A 1 86 ? 17.615 -7.496 -12.584 1.00 52.50 86 MET A N 1
ATOM 613 C CA . MET A 1 86 ? 18.167 -6.579 -11.573 1.00 52.50 86 MET A CA 1
ATOM 614 C C . MET A 1 86 ? 19.640 -6.186 -11.845 1.00 52.50 86 MET A C 1
ATOM 616 O O . MET A 1 86 ? 20.148 -5.271 -11.207 1.00 52.50 86 MET A O 1
ATOM 620 N N . PHE A 1 87 ? 20.309 -6.863 -12.797 1.00 54.19 87 PHE A N 1
ATOM 621 C CA . PHE A 1 87 ? 21.723 -6.699 -13.159 1.00 54.19 87 PHE A CA 1
ATOM 622 C C . PHE A 1 87 ? 22.055 -6.968 -14.647 1.00 54.19 87 PHE A C 1
ATOM 624 O O . PHE A 1 87 ? 23.180 -7.358 -14.955 1.00 54.19 87 PHE A O 1
ATOM 631 N N . ALA A 1 88 ? 21.127 -6.800 -15.595 1.00 48.28 88 ALA A N 1
ATOM 632 C CA . ALA A 1 88 ? 21.489 -6.924 -17.015 1.00 48.28 88 ALA A CA 1
ATOM 633 C C . ALA A 1 88 ? 21.921 -5.574 -17.598 1.00 48.28 88 ALA A C 1
ATOM 635 O O . ALA A 1 88 ? 21.079 -4.770 -17.971 1.00 48.28 88 ALA A O 1
ATOM 636 N N . GLY A 1 89 ? 23.242 -5.379 -17.665 1.00 44.03 89 GLY A N 1
ATOM 637 C CA . GLY A 1 89 ? 23.938 -4.559 -18.663 1.00 44.03 89 GLY A CA 1
ATOM 638 C C . GLY A 1 89 ? 23.515 -3.095 -18.779 1.00 44.03 89 GLY A C 1
ATOM 639 O O . GLY A 1 89 ? 22.613 -2.763 -19.541 1.00 44.03 89 GLY A O 1
ATOM 640 N N .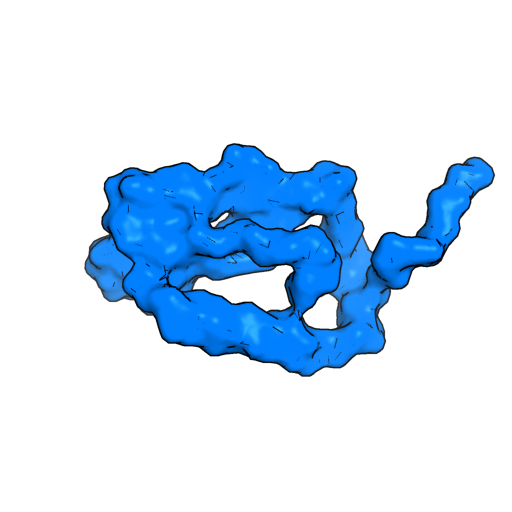 GLY A 1 90 ? 24.255 -2.204 -18.116 1.00 32.19 90 GLY A N 1
ATOM 641 C CA . GLY A 1 90 ? 24.385 -0.837 -18.626 1.00 32.19 90 GLY A CA 1
ATOM 642 C C . GLY A 1 90 ? 25.150 -0.851 -19.964 1.00 32.19 90 GLY A C 1
ATOM 643 O O . GLY A 1 90 ? 26.068 -1.665 -20.095 1.00 32.19 90 GLY A O 1
ATOM 644 N N . PRO A 1 91 ? 24.780 -0.010 -20.944 1.00 48.34 91 PRO A N 1
ATOM 645 C CA . PRO A 1 91 ? 25.485 0.113 -22.222 1.00 48.34 91 PRO A CA 1
ATOM 646 C C . PRO A 1 91 ? 26.676 1.099 -22.029 1.00 48.34 91 PRO A C 1
ATOM 648 O O . PRO A 1 91 ? 26.677 1.873 -21.069 1.00 48.34 91 PRO A O 1
ATOM 651 N N . GLU A 1 92 ? 27.826 0.977 -22.700 1.00 38.28 92 GLU A N 1
ATOM 652 C CA . GLU A 1 92 ? 28.057 1.400 -24.102 1.00 38.28 92 GLU A CA 1
ATOM 653 C C . GLU A 1 92 ? 27.209 2.612 -24.526 1.00 38.28 92 GLU A C 1
ATOM 655 O O . GLU A 1 92 ? 26.009 2.451 -24.829 1.00 38.28 92 GLU A O 1
#

Sequence (92 aa):
MAAAVAAGIVPIASGSDGGGSIREPASYCGPVGLNPSRGRISGGPDRQDQGFGQPRDFVMCRSVRDMAAALDLEEAIPWASRRTPMFAGGPE

Secondary structure (DSSP, 8-state):
-HHHHHTTS-SEEEEE-SSSTTHHHHHHH-SEE--PPTTTS--HHHHTTTTTT---EEEEESSHHHHHHHHHHHHTS-GGGS-S-TT-----

Mean predicted aligned error: 6.76 Å

Nearest PDB structures (foldseek):
  8s7z-assembly2_D  TM=7.390E-01  e=8.808E-04  metagenome
  8xac-assembly1_C  TM=7.348E-01  e=2.033E-02  Pseudonocardia acaciae